Protein AF-A0A151SJA7-F1 (afdb_monomer_lite)

Radius of gyration: 29.75 Å; chains: 1; bounding box: 83×58×65 Å

Organism: Cajanus cajan (NCBI:txid3821)

Structure (mmCIF, N/CA/C/O backbone):
data_AF-A0A151SJA7-F1
#
_entry.id   AF-A0A151SJA7-F1
#
loop_
_atom_site.group_PDB
_atom_site.id
_atom_site.type_symbol
_atom_site.label_atom_id
_atom_site.label_alt_id
_atom_site.label_comp_id
_atom_site.label_asym_id
_atom_site.label_entity_id
_atom_site.label_seq_id
_atom_site.pdbx_PDB_ins_code
_atom_site.Cartn_x
_atom_site.Cartn_y
_atom_site.Cartn_z
_atom_site.occupancy
_atom_site.B_iso_or_equiv
_atom_site.auth_seq_id
_atom_site.auth_comp_id
_atom_site.auth_asym_id
_atom_site.auth_atom_id
_atom_site.pdbx_PDB_model_num
ATOM 1 N N . MET A 1 1 ? -57.767 -8.769 24.225 1.00 35.62 1 MET A N 1
ATOM 2 C CA . MET A 1 1 ? -57.495 -10.209 24.421 1.00 35.62 1 MET A CA 1
ATOM 3 C C . MET A 1 1 ? -56.089 -10.480 23.909 1.00 35.62 1 MET A C 1
ATOM 5 O O . MET A 1 1 ? -55.870 -10.468 22.708 1.00 35.62 1 MET A O 1
ATOM 9 N N . THR A 1 2 ? -55.116 -10.555 24.812 1.00 33.22 2 THR A N 1
ATOM 10 C CA . THR A 1 2 ? -53.691 -10.714 24.498 1.00 33.22 2 THR A CA 1
ATOM 11 C C . THR A 1 2 ? -53.382 -12.192 24.254 1.00 33.22 2 THR A C 1
ATOM 13 O O . THR A 1 2 ? -53.483 -13.012 25.161 1.00 33.22 2 THR A O 1
ATOM 16 N N . GLY A 1 3 ? -53.047 -12.539 23.009 1.00 30.52 3 GLY A N 1
ATOM 17 C CA . GLY A 1 3 ? -52.654 -13.891 22.613 1.00 30.52 3 GLY A CA 1
ATOM 18 C C . GLY A 1 3 ? -51.224 -14.202 23.048 1.00 30.52 3 GLY A C 1
ATOM 19 O O . GLY A 1 3 ? -50.260 -13.760 22.428 1.00 30.52 3 GLY A O 1
ATOM 20 N N . SER A 1 4 ? -51.086 -14.962 24.126 1.00 36.50 4 SER A N 1
ATOM 21 C CA . SER A 1 4 ? -49.830 -15.510 24.629 1.00 36.50 4 SER A CA 1
ATOM 22 C C . SER A 1 4 ? -49.504 -16.835 23.929 1.00 36.50 4 SER A C 1
ATOM 24 O O . SER A 1 4 ? -49.944 -17.893 24.364 1.00 36.50 4 SER A O 1
ATOM 26 N N . ASN A 1 5 ? -48.675 -16.807 22.878 1.00 38.28 5 ASN A N 1
ATOM 27 C CA . ASN A 1 5 ? -48.182 -18.034 22.237 1.00 38.28 5 ASN A CA 1
ATOM 28 C C . ASN A 1 5 ? -46.743 -18.379 22.657 1.00 38.28 5 ASN A C 1
ATOM 30 O O . ASN A 1 5 ? -45.749 -17.912 22.110 1.00 38.28 5 ASN A O 1
ATOM 34 N N . MET A 1 6 ? -46.700 -19.205 23.705 1.00 43.62 6 MET A N 1
ATOM 35 C CA . MET A 1 6 ? -45.803 -20.336 23.967 1.00 43.62 6 MET A CA 1
ATOM 36 C C . MET A 1 6 ? -44.378 -20.301 23.381 1.00 43.62 6 MET A C 1
ATOM 38 O O . MET A 1 6 ? -44.118 -20.716 22.254 1.00 43.62 6 MET A O 1
ATOM 42 N N . ARG A 1 7 ? -43.402 -19.969 24.238 1.00 43.84 7 ARG A N 1
ATOM 43 C CA . ARG A 1 7 ? -41.988 -20.318 24.026 1.00 43.84 7 ARG A CA 1
ATOM 44 C C . ARG A 1 7 ? -41.793 -21.810 24.314 1.00 43.84 7 ARG A C 1
ATOM 46 O O . ARG A 1 7 ? -41.585 -22.205 25.459 1.00 43.84 7 ARG A O 1
ATOM 53 N N . GLY A 1 8 ? -41.870 -22.635 23.272 1.00 39.00 8 GLY A N 1
ATOM 54 C CA . GLY A 1 8 ? -41.568 -24.063 23.341 1.00 39.00 8 GLY A CA 1
ATOM 55 C C . GLY A 1 8 ? -40.113 -24.320 23.745 1.00 39.00 8 GLY A C 1
ATOM 56 O O . GLY A 1 8 ? -39.198 -24.204 22.933 1.00 39.00 8 GLY A O 1
ATOM 57 N N . ARG A 1 9 ? -39.890 -24.696 25.009 1.00 52.00 9 ARG A N 1
ATOM 58 C CA . ARG A 1 9 ? -38.656 -25.349 25.468 1.00 52.00 9 ARG A CA 1
ATOM 59 C C . ARG A 1 9 ? -38.696 -26.817 25.034 1.00 52.00 9 ARG A C 1
ATOM 61 O O . ARG A 1 9 ? -39.131 -27.678 25.788 1.00 52.00 9 ARG A O 1
ATOM 68 N N . GLY A 1 10 ? -38.259 -27.092 23.809 1.00 39.03 10 GLY A N 1
ATOM 69 C CA . GLY A 1 10 ? -38.049 -28.451 23.309 1.00 39.03 10 GLY A CA 1
ATOM 70 C C . GLY A 1 10 ? -36.606 -28.896 23.529 1.00 39.03 10 GLY A C 1
ATOM 71 O O . GLY A 1 10 ? -35.726 -28.553 22.745 1.00 39.03 10 GLY A O 1
ATOM 72 N N . ASN A 1 11 ? -36.359 -29.649 24.599 1.00 51.50 11 ASN A N 1
ATOM 73 C CA . ASN A 1 11 ? -35.154 -30.458 24.747 1.00 51.50 11 ASN A CA 1
ATOM 74 C C . ASN A 1 11 ? -35.400 -31.793 24.031 1.00 51.50 11 ASN A C 1
ATOM 76 O O . ASN A 1 11 ? -35.944 -32.710 24.638 1.00 51.50 11 ASN A O 1
ATOM 80 N N . SER A 1 12 ? -35.019 -31.896 22.756 1.00 47.75 12 SER A N 1
ATOM 81 C CA . SER A 1 12 ? -35.133 -33.146 21.997 1.00 47.75 12 SER A CA 1
ATOM 82 C C . SER A 1 12 ? -33.771 -33.561 21.456 1.00 47.75 12 SER A C 1
ATOM 84 O O . SER A 1 12 ? -33.216 -32.952 20.545 1.00 47.75 12 SER A O 1
ATOM 86 N N . ARG A 1 13 ? -33.233 -34.616 22.069 1.00 52.56 13 ARG A N 1
ATOM 87 C CA . ARG A 1 13 ? -32.182 -35.464 21.507 1.00 52.56 13 ARG A CA 1
ATOM 88 C C . ARG A 1 13 ? -32.775 -36.212 20.305 1.00 52.56 13 ARG A C 1
ATOM 90 O O . ARG A 1 13 ? -33.815 -36.840 20.466 1.00 52.56 13 ARG A O 1
ATOM 97 N N . GLY A 1 14 ? -32.100 -36.192 19.155 1.00 44.66 14 GLY A N 1
ATOM 98 C CA . GLY A 1 14 ? -32.353 -37.128 18.051 1.00 44.66 14 GLY A CA 1
ATOM 99 C C . GLY A 1 14 ? -32.636 -36.477 16.695 1.00 44.66 14 GLY A C 1
ATOM 100 O O . GLY A 1 14 ? -33.571 -35.698 16.557 1.00 44.66 14 GLY A O 1
ATOM 101 N N . GLY A 1 15 ? -31.845 -36.863 15.690 1.00 47.44 15 GLY A N 1
ATOM 102 C CA . GLY A 1 15 ? -32.117 -36.628 14.270 1.00 47.44 15 GLY A CA 1
ATOM 103 C C . GLY A 1 15 ? -31.182 -35.613 13.615 1.00 47.44 15 GLY A C 1
ATOM 104 O O . GLY A 1 15 ? -31.188 -34.436 13.964 1.00 47.44 15 GLY A O 1
ATOM 105 N N . SER A 1 16 ? -30.400 -36.070 12.634 1.00 53.94 16 SER A N 1
ATOM 106 C CA . SER A 1 16 ? -29.551 -35.258 11.753 1.00 53.94 16 SER A CA 1
ATOM 107 C C . SER A 1 16 ? -30.391 -34.328 10.868 1.00 53.94 16 SER A C 1
ATOM 109 O O . SER A 1 16 ? -30.559 -34.561 9.673 1.00 53.94 16 SER A O 1
ATOM 111 N N . VAL A 1 17 ? -30.957 -33.274 11.453 1.00 65.75 17 VAL A N 1
ATOM 112 C CA . VAL A 1 17 ? -31.615 -32.196 10.712 1.00 65.75 17 VAL A CA 1
ATOM 113 C C . VAL A 1 17 ? -30.525 -31.229 10.271 1.00 65.75 17 VAL A C 1
ATOM 115 O O . VAL A 1 17 ? -29.823 -30.662 11.110 1.00 65.75 17 VAL A O 1
ATOM 118 N N . LYS A 1 18 ? -30.362 -31.063 8.951 1.00 70.31 18 LYS A N 1
ATOM 119 C CA . LYS A 1 18 ? -29.458 -30.058 8.374 1.00 70.31 18 LYS A CA 1
ATOM 120 C C . LYS A 1 18 ? -29.705 -28.713 9.073 1.00 70.31 18 LYS A C 1
ATOM 122 O O . LYS A 1 18 ? -30.871 -28.342 9.247 1.00 70.31 18 LYS A O 1
ATOM 127 N N . PRO A 1 19 ? -28.659 -27.994 9.507 1.00 77.12 19 PRO A N 1
ATOM 128 C CA . PRO A 1 19 ? -28.855 -26.731 10.195 1.00 77.12 19 PRO A CA 1
ATOM 129 C C . PRO A 1 19 ? -29.608 -25.774 9.266 1.00 77.12 19 PRO A C 1
ATOM 131 O O . PRO A 1 19 ? -29.228 -25.594 8.114 1.00 77.12 19 PRO A O 1
ATOM 134 N N . LYS A 1 20 ? -30.691 -25.162 9.753 1.00 84.19 20 LYS A N 1
ATOM 135 C CA . LYS A 1 20 ? -31.303 -24.023 9.057 1.00 84.19 20 LYS A CA 1
ATOM 136 C C . LYS A 1 20 ? -30.276 -22.889 8.993 1.00 84.19 20 LYS A C 1
ATOM 138 O O . LYS A 1 20 ? -29.714 -22.538 10.033 1.00 84.19 20 LYS A O 1
ATOM 143 N N . ILE A 1 21 ? -30.011 -22.373 7.796 1.00 90.62 21 ILE A N 1
ATOM 144 C CA . ILE A 1 21 ? -29.035 -21.306 7.540 1.00 90.62 21 ILE A CA 1
ATOM 145 C C . ILE A 1 21 ? -29.795 -20.038 7.164 1.00 90.62 21 ILE A C 1
ATOM 147 O O . ILE A 1 21 ? -30.739 -20.079 6.375 1.00 90.62 21 ILE A O 1
ATOM 151 N N . CYS A 1 22 ? -29.380 -18.912 7.730 1.00 94.06 22 CYS A N 1
ATOM 152 C CA . CYS A 1 22 ? -29.910 -17.602 7.394 1.00 94.06 22 CYS A CA 1
ATOM 153 C C . CYS A 1 22 ? -29.336 -17.115 6.057 1.00 94.06 22 CYS A C 1
ATOM 155 O O . CYS A 1 22 ? -28.120 -17.024 5.919 1.00 94.06 22 CYS A O 1
ATOM 157 N N . THR A 1 23 ? -30.190 -16.744 5.103 1.00 94.19 23 THR A N 1
ATOM 158 C CA . THR A 1 23 ? -29.792 -16.191 3.793 1.00 94.19 23 THR A CA 1
ATOM 159 C C . THR A 1 23 ? -29.224 -14.773 3.872 1.00 94.19 23 THR A C 1
ATOM 161 O O . THR A 1 23 ? -28.501 -14.368 2.972 1.00 94.19 23 THR A O 1
ATOM 164 N N . PHE A 1 24 ? -29.491 -14.036 4.957 1.00 92.50 24 PHE A N 1
ATOM 165 C CA . PHE A 1 24 ? -28.985 -12.674 5.153 1.00 92.50 24 PHE A CA 1
ATOM 166 C C . PHE A 1 24 ? -27.594 -12.627 5.807 1.00 92.50 24 PHE A C 1
ATOM 168 O O . PHE A 1 24 ? -26.708 -11.933 5.322 1.00 92.50 24 PHE A O 1
ATOM 175 N N . CYS A 1 25 ? -27.375 -13.362 6.907 1.00 94.06 25 CYS A N 1
ATOM 176 C CA . CYS A 1 25 ? -26.103 -13.328 7.651 1.00 94.06 25 CYS A CA 1
ATOM 177 C C . CYS A 1 25 ? -25.243 -14.593 7.494 1.00 94.06 25 CYS A C 1
ATOM 179 O O . CYS A 1 25 ? -24.183 -14.689 8.114 1.00 94.06 25 CYS A O 1
ATOM 181 N N . CYS A 1 26 ? -25.714 -15.581 6.725 1.00 90.44 26 CYS A N 1
ATOM 182 C CA . CYS A 1 26 ? -25.039 -16.855 6.454 1.00 90.44 26 CYS A CA 1
ATOM 183 C C . CYS A 1 26 ? -24.682 -17.684 7.704 1.00 90.44 26 CYS A C 1
ATOM 185 O O . CYS A 1 26 ? -23.801 -18.540 7.652 1.00 90.44 26 CYS A O 1
ATOM 187 N N . ARG A 1 27 ? -25.357 -17.461 8.842 1.00 87.38 27 ARG A N 1
ATOM 188 C CA . ARG A 1 27 ? -25.164 -18.240 10.079 1.00 87.38 27 ARG A CA 1
ATOM 189 C C . ARG A 1 27 ? -26.241 -19.305 10.251 1.00 87.38 27 ARG A C 1
ATOM 191 O O . ARG A 1 27 ? -27.386 -19.140 9.834 1.00 87.38 27 ARG A O 1
ATOM 198 N N . GLU A 1 28 ? -25.874 -20.381 10.933 1.00 86.50 28 GLU A N 1
ATOM 199 C CA . GLU A 1 28 ? -26.771 -21.486 11.259 1.00 86.50 28 GLU A CA 1
ATOM 200 C C . GLU A 1 28 ? -27.764 -21.138 12.388 1.00 86.50 28 GLU A C 1
ATOM 202 O O . GLU A 1 28 ? -27.619 -20.152 13.117 1.00 86.50 28 GLU A O 1
ATOM 207 N N . ARG A 1 29 ? -28.759 -22.013 12.582 1.00 85.38 29 ARG A N 1
ATOM 208 C CA . ARG A 1 29 ? -29.750 -22.022 13.679 1.00 85.38 29 ARG A CA 1
ATOM 209 C C . ARG A 1 29 ? -30.842 -20.949 13.614 1.00 85.38 29 ARG A C 1
ATOM 211 O O . ARG A 1 29 ? -31.685 -20.923 14.512 1.00 85.38 29 ARG A O 1
ATOM 218 N N . HIS A 1 30 ? -30.926 -20.160 12.547 1.00 92.31 30 HIS A N 1
ATOM 219 C CA . HIS A 1 30 ? -32.048 -19.250 12.282 1.00 92.31 30 HIS A CA 1
ATOM 220 C C . HIS A 1 30 ? -32.263 -19.044 10.773 1.00 92.31 30 HIS A C 1
ATOM 222 O O . HIS A 1 30 ? -31.434 -19.470 9.975 1.00 92.31 30 HIS A O 1
ATOM 228 N N . THR A 1 31 ? -33.394 -18.451 10.389 1.00 93.81 31 THR A N 1
ATOM 229 C CA . THR A 1 31 ? -33.715 -18.046 9.006 1.00 93.81 31 THR A CA 1
ATOM 230 C C . THR A 1 31 ? -33.679 -16.525 8.891 1.00 93.81 31 THR A C 1
ATOM 232 O O . THR A 1 31 ? -33.597 -15.830 9.904 1.00 93.81 31 THR A O 1
ATOM 235 N N . GLU A 1 32 ? -33.759 -16.000 7.671 1.00 92.19 32 GLU A N 1
ATOM 236 C CA . GLU A 1 32 ? -33.769 -14.557 7.416 1.00 92.19 32 GLU A CA 1
ATOM 237 C C . GLU A 1 32 ? -34.852 -13.806 8.203 1.00 92.19 32 GLU A C 1
ATOM 239 O O . GLU A 1 32 ? -34.530 -12.801 8.830 1.00 92.19 32 GLU A O 1
ATOM 244 N N . ASP A 1 33 ? -36.067 -14.357 8.295 1.00 89.25 33 ASP A N 1
ATOM 245 C CA . ASP A 1 33 ? -37.193 -13.773 9.051 1.00 89.25 33 ASP A CA 1
ATOM 246 C C . ASP A 1 33 ? -36.929 -13.622 10.558 1.00 89.25 33 ASP A C 1
ATOM 248 O O . ASP A 1 33 ? -37.647 -12.924 11.268 1.00 89.25 33 ASP A O 1
ATOM 252 N N . THR A 1 34 ? -35.919 -14.321 11.081 1.00 88.88 34 THR A N 1
ATOM 253 C CA . THR A 1 34 ? -35.557 -14.324 12.509 1.00 88.88 34 THR A CA 1
ATOM 254 C C . THR A 1 34 ? -34.136 -13.815 12.742 1.00 88.88 34 THR A C 1
ATOM 256 O O . THR A 1 34 ? -33.555 -14.028 13.808 1.00 88.88 34 THR A O 1
ATOM 259 N N . CYS A 1 35 ? -33.545 -13.151 11.745 1.00 92.25 35 CYS A N 1
ATOM 260 C CA . CYS A 1 35 ? -32.184 -12.647 11.825 1.00 92.25 35 CYS A CA 1
ATOM 261 C C . CYS A 1 35 ? -32.116 -11.320 12.586 1.00 92.25 35 CYS A C 1
ATOM 263 O O . CYS A 1 35 ? -32.541 -10.288 12.077 1.00 92.25 35 CYS A O 1
ATOM 265 N N . TYR A 1 36 ? -31.494 -11.316 13.767 1.00 92.62 36 TYR A N 1
ATOM 266 C CA . TYR A 1 36 ? -31.270 -10.082 14.535 1.00 92.62 36 TYR A CA 1
ATOM 267 C C . TYR A 1 36 ? -30.372 -9.063 13.819 1.00 92.62 36 TYR A C 1
ATOM 269 O O . TYR A 1 36 ? -30.493 -7.872 14.058 1.00 92.62 36 TYR A O 1
ATOM 277 N N . PHE A 1 37 ? -29.512 -9.504 12.891 1.00 89.88 37 PHE A N 1
ATOM 278 C CA . PHE A 1 37 ? -28.752 -8.581 12.038 1.00 89.88 37 PHE A CA 1
ATOM 279 C C . PHE A 1 37 ? -29.635 -7.857 11.007 1.00 89.88 37 PHE A C 1
ATOM 281 O O . PHE A 1 37 ? -29.213 -6.833 10.485 1.00 89.88 37 PHE A O 1
ATOM 288 N N . LYS A 1 38 ? -30.827 -8.393 10.699 1.00 92.50 38 LYS A N 1
ATOM 289 C CA . LYS A 1 38 ? -31.807 -7.810 9.767 1.00 92.50 38 LYS A CA 1
ATOM 290 C C . LYS A 1 38 ? -32.935 -7.058 10.489 1.00 92.50 38 LYS A C 1
ATOM 292 O O . LYS A 1 38 ? -33.445 -6.084 9.952 1.00 92.50 38 LYS A O 1
ATOM 297 N N . HIS A 1 39 ? -33.342 -7.532 11.667 1.00 89.19 39 HIS A N 1
ATOM 298 C CA . HIS A 1 39 ? -34.536 -7.082 12.401 1.00 89.19 39 HIS A CA 1
ATOM 299 C C . HIS A 1 39 ? -34.231 -6.387 13.739 1.00 89.19 39 HIS A C 1
ATOM 301 O O . HIS A 1 39 ? -35.127 -6.251 14.568 1.00 89.19 39 HIS A O 1
ATOM 307 N N . ASP A 1 40 ? -32.978 -5.980 13.938 1.00 84.31 40 ASP A N 1
ATOM 308 C CA . ASP A 1 40 ? -32.420 -5.423 15.170 1.00 84.31 40 ASP A CA 1
ATOM 309 C C . ASP A 1 40 ? -32.342 -6.400 16.354 1.00 84.31 40 ASP A C 1
ATOM 311 O O . ASP A 1 40 ? -33.035 -7.419 16.458 1.00 84.31 40 ASP A O 1
ATOM 315 N N . PHE A 1 41 ? -31.418 -6.098 17.265 1.00 87.19 41 PHE A N 1
ATOM 316 C CA . PHE A 1 41 ? -31.230 -6.861 18.491 1.00 87.19 41 PHE A CA 1
ATOM 317 C C . PHE A 1 41 ? -32.231 -6.388 19.555 1.00 87.19 41 PHE A C 1
ATOM 319 O O . PHE A 1 41 ? -32.466 -5.185 19.677 1.00 87.19 41 PHE A O 1
ATOM 326 N N . PRO A 1 42 ? -32.824 -7.297 20.354 1.00 83.56 42 PRO A N 1
ATOM 327 C CA . PRO A 1 42 ? -33.687 -6.881 21.453 1.00 83.56 42 PRO A CA 1
ATOM 328 C C . PRO A 1 42 ? -32.913 -5.996 22.452 1.00 83.56 42 PRO A C 1
ATOM 330 O O . PRO A 1 42 ? -31.702 -6.171 22.588 1.00 83.56 42 PRO A O 1
ATOM 333 N N . PRO A 1 43 ? -33.590 -5.097 23.193 1.00 75.75 43 PRO A N 1
ATOM 334 C CA . PRO A 1 43 ? -32.935 -4.127 24.082 1.00 75.75 43 PRO A CA 1
ATOM 335 C C . PRO A 1 43 ? -31.964 -4.746 25.102 1.00 75.75 43 PRO A C 1
ATOM 337 O O . PRO A 1 43 ? -30.946 -4.146 25.426 1.00 75.75 43 PRO A O 1
ATOM 340 N N . ASP A 1 44 ? -32.236 -5.977 25.548 1.00 76.81 44 ASP A N 1
ATOM 341 C CA . ASP A 1 44 ? -31.418 -6.713 26.523 1.00 76.81 44 ASP A CA 1
ATOM 342 C C . ASP A 1 44 ? -30.413 -7.687 25.874 1.00 76.81 44 ASP A C 1
ATOM 344 O O . ASP A 1 44 ? -29.970 -8.661 26.497 1.00 76.81 44 ASP A O 1
ATOM 348 N N . PHE A 1 45 ? -30.078 -7.502 24.593 1.00 80.38 45 PHE A N 1
ATOM 349 C CA . PHE A 1 45 ? -29.176 -8.411 23.893 1.00 80.38 45 PHE A CA 1
ATOM 350 C C . PHE A 1 45 ? -27.716 -8.192 24.304 1.00 80.38 45 PHE A C 1
ATOM 352 O O . PHE A 1 45 ? -26.997 -7.349 23.773 1.00 80.38 45 PHE A O 1
ATOM 359 N N . VAL A 1 46 ? -27.252 -9.015 25.239 1.00 75.31 46 VAL A N 1
ATOM 360 C CA . VAL A 1 46 ? -25.841 -9.099 25.632 1.00 75.31 46 VAL A CA 1
ATOM 361 C C . VAL A 1 46 ? -25.074 -10.035 24.698 1.00 75.31 46 VAL A C 1
ATOM 363 O O . VAL A 1 46 ? -25.297 -11.249 24.682 1.00 75.31 46 VAL A O 1
ATOM 366 N N . PHE A 1 47 ? -24.118 -9.481 23.949 1.00 69.25 47 PHE A N 1
ATOM 367 C CA . PHE A 1 47 ? -23.113 -10.270 23.241 1.00 69.25 47 PHE A CA 1
ATOM 368 C C . PHE A 1 47 ? -22.103 -10.838 24.248 1.00 69.25 47 PHE A C 1
ATOM 370 O O . PHE A 1 47 ? -21.505 -10.099 25.020 1.00 69.25 47 PHE A O 1
ATOM 377 N N . ASN A 1 48 ? -21.887 -12.155 24.190 1.00 52.69 48 ASN A N 1
ATOM 378 C CA . ASN A 1 48 ? -20.875 -12.915 24.936 1.00 52.69 48 ASN A CA 1
ATOM 379 C C . ASN A 1 48 ? -21.140 -13.103 26.439 1.00 52.69 48 ASN A C 1
ATOM 381 O O . ASN A 1 48 ? -20.657 -12.365 27.291 1.00 52.69 48 ASN A O 1
ATOM 385 N N . LYS A 1 49 ? -21.786 -14.223 26.783 1.00 52.50 49 LYS A N 1
ATOM 386 C CA . LYS A 1 49 ? -21.551 -14.880 28.074 1.00 52.50 49 LYS A CA 1
ATOM 387 C C . LYS A 1 49 ? -20.505 -15.979 27.851 1.00 52.50 49 LYS A C 1
ATOM 389 O O . LYS A 1 49 ? -20.822 -16.932 27.133 1.00 52.50 49 LYS A O 1
ATOM 394 N N . PRO A 1 50 ? -19.292 -15.910 28.430 1.00 42.09 50 PRO A N 1
ATOM 395 C CA . PRO A 1 50 ? -18.473 -17.108 28.541 1.00 42.09 50 PRO A CA 1
ATOM 396 C C . PRO A 1 50 ? -19.273 -18.130 29.359 1.00 42.09 50 PRO A C 1
ATOM 398 O O . PRO A 1 50 ? -19.815 -17.810 30.421 1.00 42.09 50 PRO A O 1
ATOM 401 N N . ARG A 1 51 ? -19.424 -19.353 28.838 1.00 45.66 51 ARG A N 1
ATOM 402 C CA . ARG A 1 51 ? -20.027 -20.459 29.591 1.00 45.66 51 ARG A CA 1
ATOM 403 C C . ARG A 1 51 ? -19.081 -20.815 30.732 1.00 45.66 51 ARG A C 1
ATOM 405 O O . ARG A 1 51 ? -18.187 -21.628 30.540 1.00 45.66 51 ARG A O 1
ATOM 412 N N . ASN A 1 52 ? -19.278 -20.204 31.895 1.00 42.16 52 ASN A N 1
ATOM 413 C CA . ASN A 1 52 ? -18.606 -20.623 33.113 1.00 42.16 52 ASN A CA 1
ATOM 414 C C . ASN A 1 52 ? -19.555 -21.504 33.927 1.00 42.16 52 ASN A C 1
ATOM 416 O O . ASN A 1 52 ? -20.687 -21.118 34.231 1.00 42.16 52 ASN A O 1
ATOM 420 N N . VAL A 1 53 ? -19.107 -22.727 34.188 1.00 43.81 53 VAL A N 1
ATOM 421 C CA . VAL A 1 53 ? -19.813 -23.719 34.993 1.00 43.81 53 VAL A CA 1
ATOM 422 C C . VAL A 1 53 ? -19.463 -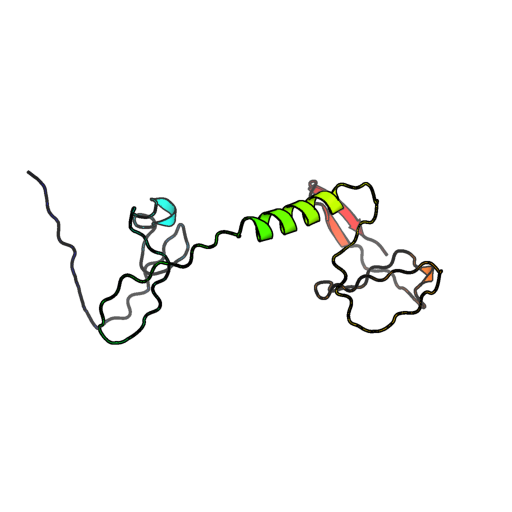23.462 36.461 1.00 43.81 53 VAL A C 1
ATOM 424 O O . VAL A 1 53 ? -18.294 -23.417 36.816 1.00 43.81 53 VAL A O 1
ATOM 427 N N . ASN A 1 54 ? -20.515 -23.372 37.275 1.00 42.62 54 ASN A N 1
ATOM 428 C CA . ASN A 1 54 ? -20.587 -23.467 38.736 1.00 42.62 54 ASN A CA 1
ATOM 429 C C . ASN A 1 54 ? -20.311 -22.252 39.653 1.00 42.62 54 ASN A C 1
ATOM 431 O O . ASN A 1 54 ? -19.206 -21.750 39.786 1.00 42.62 54 ASN A O 1
ATOM 435 N N . ALA A 1 55 ? -21.371 -22.013 40.441 1.00 41.19 55 ALA A N 1
ATOM 436 C CA . ALA A 1 55 ? -21.438 -21.682 41.869 1.00 41.19 55 ALA A CA 1
ATOM 437 C C . ALA A 1 55 ? -21.524 -20.207 42.316 1.00 41.19 55 ALA A C 1
ATOM 439 O O . ALA A 1 55 ? -20.814 -19.320 41.866 1.00 41.19 55 ALA A O 1
ATOM 440 N N . LYS A 1 56 ? -22.488 -20.008 43.230 1.00 44.12 56 LYS A N 1
ATOM 441 C CA . LYS A 1 56 ? -22.942 -18.784 43.910 1.00 44.12 56 LYS A CA 1
ATOM 442 C C . LYS A 1 56 ? -21.804 -17.970 44.543 1.00 44.12 56 LYS A C 1
ATOM 444 O O . LYS A 1 56 ? -20.916 -18.581 45.119 1.00 44.12 56 LYS A O 1
ATOM 449 N N . VAL A 1 57 ? -21.967 -16.639 44.595 1.00 35.09 57 VAL A N 1
ATOM 450 C CA . VAL A 1 57 ? -21.846 -15.764 45.792 1.00 35.09 57 VAL A CA 1
ATOM 451 C C . VAL A 1 57 ? -22.266 -14.326 45.414 1.00 35.09 57 VAL A C 1
ATOM 453 O O . VAL A 1 57 ? -21.966 -13.848 44.324 1.00 35.09 57 VAL A O 1
ATOM 456 N N . ASN A 1 58 ? -23.015 -13.668 46.306 1.00 49.88 58 ASN A N 1
ATOM 457 C CA . ASN A 1 58 ? -23.448 -12.268 46.221 1.00 49.88 58 ASN A CA 1
ATOM 458 C C . ASN A 1 58 ? -22.258 -11.292 46.299 1.00 49.88 58 ASN A C 1
ATOM 460 O O . ASN A 1 58 ? -21.490 -11.379 47.252 1.00 49.88 58 ASN A O 1
ATOM 464 N N . ASN A 1 59 ? -22.176 -10.326 45.373 1.00 43.62 59 ASN A N 1
ATOM 465 C CA . ASN A 1 59 ? -21.793 -8.924 45.630 1.00 43.62 59 ASN A CA 1
ATOM 466 C C . ASN A 1 59 ? -21.938 -8.071 44.347 1.00 43.62 59 ASN A C 1
ATOM 468 O O . ASN A 1 59 ? -21.689 -8.588 43.258 1.00 43.62 59 ASN A O 1
ATOM 472 N N . PRO A 1 60 ? -22.318 -6.778 44.434 1.00 47.50 60 PRO A N 1
ATOM 473 C CA . PRO A 1 60 ? -22.348 -5.884 43.283 1.00 47.50 60 PRO A CA 1
ATOM 474 C C . PRO A 1 60 ? -20.930 -5.370 43.008 1.00 47.50 60 PRO A C 1
ATOM 476 O O . PRO A 1 60 ? -20.509 -4.337 43.525 1.00 47.50 60 PRO A O 1
ATOM 479 N N . THR A 1 61 ? -20.160 -6.109 42.215 1.00 44.84 61 THR A N 1
ATOM 480 C CA . THR A 1 61 ? -18.861 -5.639 41.727 1.00 44.84 61 THR A CA 1
ATOM 481 C C . THR A 1 61 ? -19.096 -4.625 40.609 1.00 44.84 61 THR A C 1
ATOM 483 O O . THR A 1 61 ? -19.612 -4.971 39.546 1.00 44.84 61 THR A O 1
ATOM 486 N N . GLN A 1 62 ? -18.748 -3.363 40.871 1.00 55.88 62 GLN A N 1
ATOM 487 C CA . GLN A 1 62 ? -18.683 -2.293 39.876 1.00 55.88 62 GLN A CA 1
ATOM 488 C C . GLN A 1 62 ? -17.883 -2.778 38.660 1.00 55.88 62 GLN A C 1
ATOM 490 O O . GLN A 1 62 ? -16.758 -3.260 38.801 1.00 55.88 62 GLN A O 1
ATOM 495 N N . ALA A 1 63 ? -18.476 -2.681 37.470 1.00 53.69 63 ALA A N 1
ATOM 496 C CA . ALA A 1 63 ? -17.758 -2.919 36.227 1.00 53.69 63 ALA A CA 1
ATOM 497 C C . ALA A 1 63 ? -16.592 -1.916 36.118 1.00 53.69 63 ALA A C 1
ATOM 499 O O . ALA A 1 63 ? -16.767 -0.757 36.504 1.00 53.69 63 ALA A O 1
ATOM 500 N N . PRO A 1 64 ? -15.415 -2.314 35.604 1.00 53.88 64 PRO A N 1
ATOM 501 C CA . PRO A 1 64 ? -14.336 -1.368 35.376 1.00 53.88 64 PRO A CA 1
ATOM 502 C C . PRO A 1 64 ? -14.795 -0.341 34.334 1.00 53.88 64 PRO A C 1
ATOM 504 O O . PRO A 1 64 ? -15.068 -0.678 33.183 1.00 53.88 64 PRO A O 1
ATOM 507 N N . SER A 1 65 ? -14.912 0.917 34.756 1.00 63.47 65 SER A N 1
ATOM 508 C CA . SER A 1 65 ? -15.081 2.048 33.850 1.00 63.47 65 SER A CA 1
ATOM 509 C C . SER A 1 65 ? -13.798 2.201 33.040 1.00 63.47 65 SER A C 1
ATOM 511 O O . SER A 1 65 ? -12.745 2.505 33.599 1.00 63.47 65 SER A O 1
ATOM 513 N N . TYR A 1 66 ? -13.869 1.996 31.725 1.00 66.56 66 TYR A N 1
ATOM 514 C CA . TYR A 1 66 ? -12.783 2.336 30.803 1.00 66.56 66 TYR A CA 1
ATOM 515 C C . TYR A 1 66 ? -12.803 3.844 30.534 1.00 66.56 66 TYR A C 1
ATOM 517 O O . TYR A 1 66 ? -13.113 4.301 29.438 1.00 66.56 66 TYR A O 1
ATOM 525 N N . SER A 1 67 ? -12.531 4.626 31.571 1.00 78.12 67 SER A N 1
ATOM 526 C CA . SER A 1 67 ? -12.397 6.077 31.494 1.00 78.12 67 SER A CA 1
ATOM 527 C C . SER A 1 67 ? -10.985 6.447 31.914 1.00 78.12 67 SER A C 1
ATOM 529 O O . SER A 1 67 ? -10.542 6.052 32.992 1.00 78.12 67 SER A O 1
ATOM 531 N N . PHE A 1 68 ? -10.286 7.197 31.069 1.00 84.06 68 PHE A N 1
ATOM 532 C CA . PHE A 1 68 ? -8.975 7.734 31.414 1.00 84.06 68 PHE A CA 1
ATOM 533 C C . PHE A 1 68 ? -9.083 8.683 32.613 1.00 84.06 68 PHE A C 1
ATOM 535 O O . PHE A 1 68 ? -10.061 9.428 32.727 1.00 84.06 68 PHE A O 1
ATOM 542 N N . SER A 1 69 ? -8.078 8.673 33.495 1.00 87.81 69 SER A N 1
ATOM 543 C CA . SER A 1 69 ? -7.975 9.708 34.527 1.00 87.81 69 SER A CA 1
ATOM 544 C C . SER A 1 69 ? -7.753 11.081 33.876 1.00 87.81 69 SER A C 1
ATOM 546 O O . SER A 1 69 ? -7.260 11.156 32.743 1.00 87.81 69 SER A O 1
ATOM 548 N N . PRO A 1 70 ? -8.067 12.186 34.573 1.00 86.06 70 PRO A N 1
ATOM 549 C CA . PRO A 1 70 ? -7.750 13.525 34.086 1.00 86.06 70 PRO A CA 1
ATOM 550 C C . PRO A 1 70 ? -6.268 13.686 33.707 1.00 86.06 70 PRO A C 1
ATOM 552 O O . PRO A 1 70 ? -5.963 14.316 32.693 1.00 86.06 70 PRO A O 1
ATOM 555 N N . GLU A 1 71 ? -5.342 13.059 34.447 1.00 85.19 71 GLU A N 1
ATOM 556 C CA . GLU A 1 71 ? -3.916 13.078 34.095 1.00 85.19 71 GLU A CA 1
ATOM 557 C C . GLU A 1 71 ? -3.613 12.292 32.814 1.00 85.19 71 GLU A C 1
ATOM 559 O O . GLU A 1 71 ? -2.845 12.759 31.972 1.00 85.19 71 GLU A O 1
ATOM 564 N N . GLN A 1 72 ? -4.224 11.119 32.629 1.00 87.81 72 GLN A N 1
ATOM 565 C CA . GLN A 1 72 ? -4.047 10.320 31.411 1.00 87.81 72 GLN A CA 1
ATOM 566 C C . GLN A 1 72 ? -4.584 11.056 30.178 1.00 87.81 72 GLN A C 1
ATOM 568 O O . GLN A 1 72 ? -3.951 11.056 29.122 1.00 87.81 72 GLN A O 1
ATOM 573 N N . TYR A 1 73 ? -5.714 11.751 30.320 1.00 90.81 73 TYR A N 1
ATOM 574 C CA . TYR A 1 73 ? -6.259 12.593 29.260 1.00 90.81 73 TYR A CA 1
ATOM 575 C C . TYR A 1 73 ? -5.321 13.760 28.914 1.00 90.81 73 TYR A C 1
ATOM 577 O O . TYR A 1 73 ? -5.093 14.046 27.735 1.00 90.81 73 TYR A O 1
ATOM 585 N N . ALA A 1 74 ? -4.711 14.396 29.920 1.00 87.56 74 ALA A N 1
ATOM 586 C CA . ALA A 1 74 ? -3.714 15.443 29.707 1.00 87.56 74 ALA A CA 1
ATOM 587 C C . ALA A 1 74 ? -2.473 14.914 28.963 1.00 87.56 74 ALA A C 1
ATOM 589 O O . ALA A 1 74 ? -1.983 15.573 28.043 1.00 87.56 74 ALA A O 1
ATOM 590 N N . GLN A 1 75 ? -2.005 13.705 29.296 1.00 88.31 75 GLN A N 1
ATOM 591 C CA . GLN A 1 75 ? -0.888 13.055 28.601 1.00 88.31 75 GLN A CA 1
ATOM 592 C C . GLN A 1 75 ? -1.206 12.769 27.128 1.00 88.31 75 GLN A C 1
ATOM 594 O O . GLN A 1 75 ? -0.390 13.084 26.260 1.00 88.31 75 GLN A O 1
ATOM 599 N N . ILE A 1 76 ? -2.393 12.232 26.828 1.00 88.56 76 ILE A N 1
ATOM 600 C CA . ILE A 1 76 ? -2.838 11.977 25.446 1.00 88.56 76 ILE A CA 1
ATOM 601 C C . ILE A 1 76 ? -2.956 13.293 24.667 1.00 88.56 76 ILE A C 1
ATOM 603 O O . ILE A 1 76 ? -2.466 13.394 23.543 1.00 88.56 76 ILE A O 1
ATOM 607 N N . THR A 1 77 ? -3.538 14.326 25.280 1.00 85.50 77 THR A N 1
ATOM 608 C CA . THR A 1 77 ? -3.691 15.651 24.657 1.00 85.50 77 THR A CA 1
ATOM 609 C C . THR A 1 77 ? -2.331 16.279 24.334 1.00 85.50 77 THR A C 1
ATOM 611 O O . THR A 1 77 ? -2.135 16.825 23.249 1.00 85.50 77 THR A O 1
ATOM 614 N N . ALA A 1 78 ? -1.350 16.151 25.233 1.00 85.19 78 ALA A N 1
ATOM 615 C CA . ALA A 1 78 ? 0.014 16.617 24.995 1.00 85.19 78 ALA A CA 1
ATOM 616 C C . ALA A 1 78 ? 0.705 15.870 23.838 1.00 85.19 78 ALA A C 1
ATOM 618 O O . ALA A 1 78 ? 1.470 16.475 23.088 1.00 85.19 78 ALA A O 1
ATOM 619 N N . LEU A 1 79 ? 0.429 14.573 23.674 1.00 87.12 79 LEU A N 1
ATOM 620 C CA . LEU A 1 79 ? 0.934 13.750 22.571 1.00 87.12 79 LEU A CA 1
ATOM 621 C C . LEU A 1 79 ? 0.327 14.168 21.225 1.00 87.12 79 LEU A C 1
ATOM 623 O O . LEU A 1 79 ? 1.063 14.358 20.261 1.00 87.12 79 LEU A O 1
ATOM 627 N N . LEU A 1 80 ? -0.989 14.388 21.179 1.00 86.56 80 LEU A N 1
ATOM 628 C CA . LEU A 1 80 ? -1.694 14.849 19.977 1.00 86.56 80 LEU A CA 1
ATOM 629 C C . LEU A 1 80 ? -1.215 16.235 19.524 1.00 86.56 80 LEU A C 1
ATOM 631 O O . LEU A 1 80 ? -0.985 16.453 18.338 1.00 86.56 80 LEU A O 1
ATOM 635 N N . ASN A 1 81 ? -0.980 17.157 20.461 1.00 78.19 81 ASN A N 1
ATOM 636 C CA . ASN A 1 81 ? -0.486 18.497 20.135 1.00 78.19 81 ASN A CA 1
ATOM 637 C C . ASN A 1 81 ? 0.935 18.491 19.546 1.00 78.19 81 ASN A C 1
ATOM 639 O O . ASN A 1 81 ? 1.244 19.336 18.709 1.00 78.19 81 ASN A O 1
ATOM 643 N N . LYS A 1 82 ? 1.786 17.528 19.929 1.00 72.44 82 LYS A N 1
ATOM 644 C CA . LYS A 1 82 ? 3.127 17.354 19.341 1.00 72.44 82 LYS A CA 1
ATOM 645 C C . LYS A 1 82 ? 3.093 16.885 17.884 1.00 72.44 82 LYS A C 1
ATOM 647 O O . LYS A 1 82 ? 4.050 17.127 17.161 1.00 72.44 82 LYS A O 1
ATOM 652 N N . LEU A 1 83 ? 2.013 16.241 17.441 1.00 65.44 83 LEU A N 1
ATOM 653 C CA . LEU A 1 83 ? 1.848 15.836 16.039 1.00 65.44 83 LEU A CA 1
ATOM 654 C C . LEU A 1 83 ? 1.421 17.007 15.138 1.00 65.44 83 LEU A C 1
ATOM 656 O O . LEU A 1 83 ? 1.650 16.960 13.936 1.00 65.44 83 LEU A O 1
ATOM 660 N N . ASN A 1 84 ? 0.848 18.071 15.713 1.00 61.59 84 ASN A N 1
ATOM 661 C CA . ASN A 1 84 ? 0.418 19.270 14.984 1.00 61.59 84 ASN A CA 1
ATOM 662 C C . ASN A 1 84 ? 1.520 20.333 14.832 1.00 61.59 84 ASN A C 1
ATOM 664 O O . ASN A 1 84 ? 1.306 21.349 14.171 1.00 61.59 84 ASN A O 1
ATOM 668 N N . THR A 1 85 ? 2.698 20.143 15.435 1.00 56.91 85 THR A N 1
ATOM 669 C CA . THR A 1 85 ? 3.848 21.008 15.157 1.00 56.91 85 THR A CA 1
ATOM 670 C C . THR A 1 85 ? 4.509 20.543 13.869 1.00 56.91 85 THR A C 1
ATOM 672 O O . THR A 1 85 ? 5.024 19.432 13.828 1.00 56.91 85 THR A O 1
ATOM 675 N N . ASN A 1 86 ? 4.471 21.400 12.845 1.00 56.12 86 ASN A N 1
ATOM 676 C CA . ASN A 1 86 ? 5.025 21.225 11.499 1.00 56.12 86 ASN A CA 1
ATOM 677 C C . ASN A 1 86 ? 6.460 20.666 11.478 1.00 56.12 86 ASN A C 1
ATOM 679 O O . ASN A 1 86 ? 7.429 21.397 11.275 1.00 56.12 86 ASN A O 1
ATOM 683 N N . GLN A 1 87 ? 6.603 19.358 11.630 1.00 53.50 87 GLN A N 1
ATOM 684 C CA . GLN A 1 87 ? 7.701 18.624 11.039 1.00 53.50 87 GLN A CA 1
ATOM 685 C C . GLN A 1 87 ? 7.096 17.714 9.987 1.00 53.50 87 GLN A C 1
ATOM 687 O O . GLN A 1 87 ? 6.412 16.743 10.303 1.00 53.50 87 GLN A O 1
ATOM 692 N N . GLU A 1 88 ? 7.358 18.051 8.728 1.00 52.16 88 GLU A N 1
ATOM 693 C CA . GLU A 1 88 ? 7.179 17.159 7.590 1.00 52.16 88 GLU A CA 1
ATOM 694 C C . GLU A 1 88 ? 8.152 15.983 7.703 1.00 52.16 88 GLU A C 1
ATOM 696 O O . GLU A 1 88 ? 9.154 15.881 7.005 1.00 52.16 88 GLU A O 1
ATOM 701 N N . HIS A 1 89 ? 7.882 15.091 8.643 1.00 50.00 89 HIS A N 1
ATOM 702 C CA . HIS A 1 89 ? 8.445 13.762 8.646 1.00 50.00 89 HIS A CA 1
ATOM 703 C C . HIS A 1 89 ? 7.259 12.817 8.618 1.00 50.00 89 HIS A C 1
ATOM 705 O O . HIS A 1 89 ? 6.578 12.617 9.624 1.00 50.00 89 HIS A O 1
ATOM 711 N N . HIS A 1 90 ? 7.007 12.234 7.447 1.00 47.12 90 HIS A N 1
ATOM 712 C CA . HIS A 1 90 ? 6.206 11.025 7.324 1.00 47.12 90 HIS A CA 1
ATOM 713 C C . HIS A 1 90 ? 6.922 9.916 8.105 1.00 47.12 90 HIS A C 1
ATOM 715 O O . HIS A 1 90 ? 7.672 9.118 7.549 1.00 47.12 90 HIS A O 1
ATOM 721 N N . SER A 1 91 ? 6.768 9.912 9.426 1.00 53.12 91 SER A N 1
ATOM 722 C CA . SER A 1 91 ? 7.317 8.865 10.268 1.00 53.12 91 SER A CA 1
ATOM 723 C C . SER A 1 91 ? 6.332 7.709 10.211 1.00 53.12 91 SER A C 1
ATOM 725 O O . SER A 1 91 ? 5.315 7.698 10.903 1.00 53.12 91 SER A O 1
ATOM 727 N N . ALA A 1 92 ? 6.598 6.751 9.322 1.00 52.97 92 ALA A N 1
ATOM 728 C CA . ALA A 1 92 ? 6.048 5.414 9.490 1.00 52.97 92 ALA A CA 1
ATOM 729 C C . ALA A 1 92 ? 6.433 4.937 10.898 1.00 52.97 92 ALA A C 1
ATOM 731 O O . ALA A 1 92 ? 7.543 5.220 11.346 1.00 52.97 92 ALA A O 1
ATOM 732 N N . ASN A 1 93 ? 5.533 4.243 11.600 1.00 48.81 93 ASN A N 1
ATOM 733 C CA . ASN A 1 93 ? 5.821 3.669 12.915 1.00 48.81 93 ASN A CA 1
ATOM 734 C C . ASN A 1 93 ? 7.003 2.691 12.798 1.00 48.81 93 ASN A C 1
ATOM 736 O O . ASN A 1 93 ? 6.819 1.501 12.560 1.00 48.81 93 ASN A O 1
ATOM 740 N N . GLN A 1 94 ? 8.226 3.198 12.931 1.00 50.25 94 GLN A N 1
ATOM 741 C CA . GLN A 1 94 ? 9.424 2.389 12.999 1.00 50.25 94 GLN A CA 1
ATOM 742 C C . GLN A 1 94 ? 9.479 1.811 14.401 1.00 50.25 94 GLN A C 1
ATOM 744 O O . GLN A 1 94 ? 9.732 2.518 15.379 1.00 50.25 94 GLN A O 1
ATOM 749 N N . ILE A 1 95 ? 9.244 0.507 14.489 1.00 45.41 95 ILE A N 1
ATOM 750 C CA . ILE A 1 95 ? 9.658 -0.272 15.644 1.00 45.41 95 ILE A CA 1
ATOM 751 C C . ILE A 1 95 ? 11.183 -0.165 15.656 1.00 45.41 95 ILE A C 1
ATOM 753 O O . ILE A 1 95 ? 11.861 -0.827 14.873 1.00 45.41 95 ILE A O 1
ATOM 757 N N . HIS A 1 96 ? 11.719 0.725 16.493 1.00 43.97 96 HIS A N 1
ATOM 758 C CA . HIS A 1 96 ? 13.127 0.706 16.861 1.00 43.97 96 HIS A CA 1
ATOM 759 C C . HIS A 1 96 ? 13.374 -0.625 17.577 1.00 43.97 96 HIS A C 1
ATOM 761 O O . HIS A 1 96 ? 13.258 -0.728 18.795 1.00 43.97 96 HIS A O 1
ATOM 767 N N . GLY A 1 97 ? 13.670 -1.666 16.799 1.00 41.19 97 GLY A N 1
ATOM 768 C CA . GLY A 1 97 ? 14.465 -2.773 17.290 1.00 41.19 97 GLY A CA 1
ATOM 769 C C . GLY A 1 97 ? 15.786 -2.165 17.725 1.00 41.19 97 GLY A C 1
ATOM 770 O O . GLY A 1 97 ? 16.443 -1.479 16.944 1.00 41.19 97 GLY A O 1
ATOM 771 N N . GLU A 1 98 ? 16.114 -2.324 18.997 1.00 43.91 98 GLU A N 1
ATOM 772 C CA . GLU A 1 98 ? 17.350 -1.853 19.596 1.00 43.91 98 GLU A CA 1
ATOM 773 C C . GLU A 1 98 ? 18.527 -2.574 18.925 1.00 43.91 98 GLU A C 1
ATOM 775 O O . GLU A 1 98 ? 19.005 -3.621 19.341 1.00 43.91 98 GLU A O 1
ATOM 780 N N . THR A 1 99 ? 18.956 -2.057 17.787 1.00 44.06 99 THR A N 1
ATOM 781 C CA . THR A 1 99 ? 20.232 -2.382 17.172 1.00 44.06 99 THR A CA 1
ATOM 782 C C . THR A 1 99 ? 20.737 -1.065 16.645 1.00 44.06 99 THR A C 1
ATOM 784 O O . THR A 1 99 ? 20.143 -0.468 15.752 1.00 44.06 99 THR A O 1
ATOM 787 N N . GLN A 1 100 ? 21.779 -0.556 17.296 1.00 51.41 100 GLN A N 1
ATOM 788 C CA . GLN A 1 100 ? 22.397 0.713 16.957 1.00 51.41 100 GLN A CA 1
ATOM 789 C C . GLN A 1 100 ? 22.761 0.737 15.473 1.00 51.41 100 GLN A C 1
ATOM 791 O O . GLN A 1 100 ? 23.760 0.157 15.053 1.00 51.41 100 GLN A O 1
ATOM 796 N N . MET A 1 101 ? 21.934 1.395 14.669 1.00 44.88 101 MET A N 1
ATOM 797 C CA . MET A 1 101 ? 22.233 1.637 13.271 1.00 44.88 101 MET A CA 1
ATOM 798 C C . MET A 1 101 ? 23.009 2.942 13.195 1.00 44.88 101 MET A C 1
ATOM 800 O O . MET A 1 101 ? 22.538 4.001 13.614 1.00 44.88 101 MET A O 1
ATOM 804 N N . HIS A 1 102 ? 24.247 2.811 12.722 1.00 45.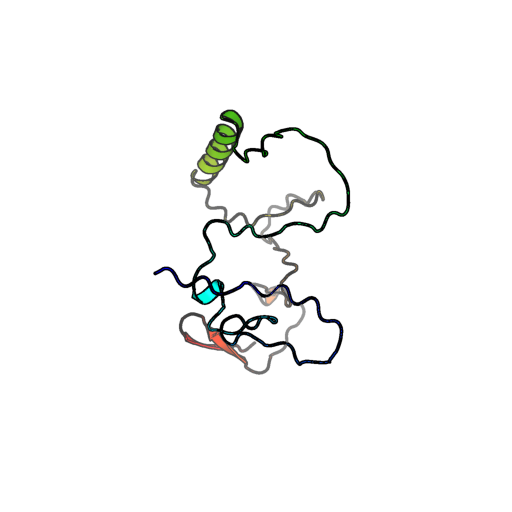78 102 HIS A N 1
ATOM 805 C CA . HIS A 1 102 ? 25.155 3.891 12.379 1.00 45.78 102 HIS A CA 1
ATOM 806 C C . HIS A 1 102 ? 24.411 5.126 11.870 1.00 45.78 102 HIS A C 1
ATOM 808 O O . HIS A 1 102 ? 23.644 5.059 10.908 1.00 45.78 102 HIS A O 1
ATOM 814 N N . LYS A 1 103 ? 24.737 6.282 12.454 1.00 48.19 103 LYS A N 1
ATOM 815 C CA . LYS A 1 103 ? 24.503 7.583 11.829 1.00 48.19 103 LYS A CA 1
ATOM 816 C C . LYS A 1 103 ? 25.409 7.713 10.599 1.00 48.19 103 LYS A C 1
ATOM 818 O O . LYS A 1 103 ? 26.362 8.484 10.612 1.00 48.19 103 LYS A O 1
ATOM 823 N N . ASN A 1 104 ? 25.127 6.961 9.541 1.00 47.25 104 ASN A N 1
ATOM 824 C CA . ASN A 1 104 ? 25.651 7.278 8.224 1.00 47.25 104 ASN A CA 1
ATOM 825 C C . ASN A 1 104 ? 24.731 8.332 7.619 1.00 47.25 104 ASN A C 1
ATOM 827 O O . ASN A 1 104 ? 23.636 8.050 7.139 1.00 47.25 104 ASN A O 1
ATOM 831 N N . SER A 1 105 ? 25.192 9.576 7.695 1.00 51.62 105 SER A N 1
ATOM 832 C CA . SER A 1 105 ? 24.691 10.677 6.884 1.00 51.62 105 SER A CA 1
ATOM 833 C C . SER A 1 105 ? 24.876 10.288 5.408 1.00 51.62 105 SER A C 1
ATOM 835 O O . SER A 1 105 ? 25.986 10.372 4.889 1.00 51.62 105 SER A O 1
ATOM 837 N N . GLY A 1 106 ? 23.836 9.728 4.774 1.00 51.34 106 GLY A N 1
ATOM 838 C CA . GLY A 1 106 ? 23.941 9.144 3.429 1.00 51.34 106 GLY A CA 1
ATOM 839 C C . GLY A 1 106 ? 22.786 8.219 3.011 1.00 51.34 106 GLY A C 1
ATOM 840 O O . GLY A 1 106 ? 22.977 7.024 2.832 1.00 51.34 106 GLY A O 1
ATOM 841 N N . THR A 1 107 ? 21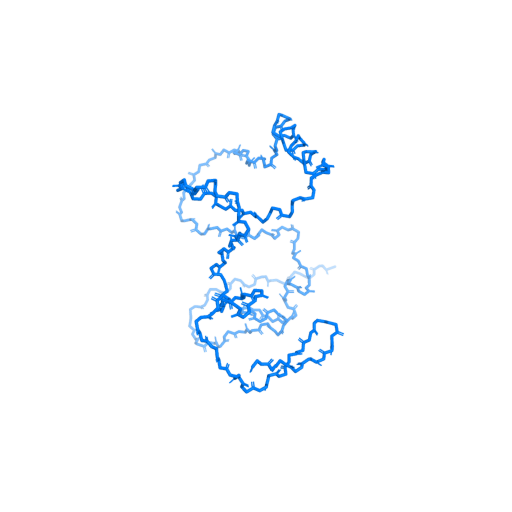.590 8.788 2.853 1.00 62.41 107 THR A N 1
ATOM 842 C CA . THR A 1 107 ? 20.674 8.555 1.710 1.00 62.41 107 THR A CA 1
ATOM 843 C C . THR A 1 107 ? 20.143 7.154 1.341 1.00 62.41 107 THR A C 1
ATOM 845 O O . THR A 1 107 ? 19.853 6.968 0.167 1.00 62.41 107 THR A O 1
ATOM 848 N N . LEU A 1 108 ? 19.905 6.203 2.255 1.00 64.38 108 LEU A N 1
ATOM 849 C CA . LEU A 1 108 ? 19.019 5.046 1.973 1.00 64.38 108 LEU A CA 1
ATOM 850 C C . LEU A 1 108 ? 18.274 4.571 3.234 1.00 64.38 108 LEU A C 1
ATOM 852 O O . LEU A 1 108 ? 18.738 3.690 3.954 1.00 64.38 108 LEU A O 1
ATOM 856 N N . SER A 1 109 ? 17.103 5.148 3.512 1.00 73.06 109 SER A N 1
ATOM 857 C CA . SER A 1 109 ? 16.184 4.606 4.519 1.00 73.06 109 SER A CA 1
ATOM 858 C C . SER A 1 109 ? 15.417 3.424 3.927 1.00 73.06 109 SER A C 1
ATOM 860 O O . SER A 1 109 ? 14.679 3.604 2.957 1.00 73.06 109 SER A O 1
ATOM 862 N N . TRP A 1 110 ? 15.561 2.234 4.505 1.00 80.94 110 TRP A N 1
ATOM 863 C CA . TRP A 1 110 ? 14.721 1.085 4.172 1.00 80.94 110 TRP A CA 1
ATOM 864 C C . TRP A 1 110 ? 13.498 1.030 5.090 1.00 80.94 110 TRP A C 1
ATOM 866 O O . TRP A 1 110 ? 13.542 1.452 6.246 1.00 80.94 110 TRP A O 1
ATOM 876 N N . ILE A 1 111 ? 12.395 0.511 4.558 1.00 83.62 111 ILE A N 1
ATOM 877 C CA . ILE A 1 111 ? 11.190 0.181 5.317 1.00 83.62 111 ILE A CA 1
ATOM 878 C C . ILE A 1 111 ? 11.047 -1.332 5.246 1.00 83.62 111 ILE A C 1
ATOM 880 O O . ILE A 1 111 ? 11.076 -1.900 4.157 1.00 83.62 111 ILE A O 1
ATOM 884 N N . LEU A 1 112 ? 10.913 -1.977 6.402 1.00 87.94 112 LEU A N 1
ATOM 885 C CA . LEU A 1 112 ? 10.615 -3.401 6.472 1.00 87.94 112 LEU A CA 1
ATOM 886 C C . LEU A 1 112 ? 9.125 -3.585 6.725 1.00 87.94 112 LEU A C 1
ATOM 888 O O . LEU A 1 112 ? 8.614 -3.186 7.770 1.00 8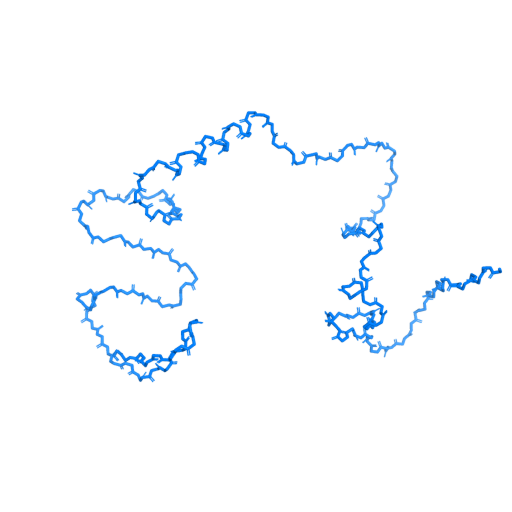7.94 112 LEU A O 1
ATOM 892 N N . ASP A 1 113 ? 8.458 -4.202 5.758 1.00 88.31 113 ASP A N 1
ATOM 893 C CA . ASP A 1 113 ? 7.048 -4.561 5.816 1.00 88.31 113 ASP A CA 1
ATOM 894 C C . ASP A 1 113 ? 6.925 -6.082 5.701 1.00 88.31 113 ASP A C 1
ATOM 896 O O . ASP A 1 113 ? 7.195 -6.663 4.652 1.00 88.31 113 ASP A O 1
ATOM 900 N N . THR A 1 114 ? 6.533 -6.740 6.793 1.00 90.00 114 THR A N 1
ATOM 901 C CA . THR A 1 114 ? 6.344 -8.198 6.816 1.00 90.00 114 THR A CA 1
ATOM 902 C C . THR A 1 114 ? 5.103 -8.652 6.043 1.00 90.00 114 THR A C 1
ATOM 904 O O . THR A 1 114 ? 4.938 -9.852 5.827 1.00 90.00 114 THR A O 1
ATOM 907 N N . GLY A 1 115 ? 4.232 -7.726 5.627 1.00 93.94 115 GLY A N 1
ATOM 908 C CA . GLY A 1 115 ? 3.089 -7.993 4.756 1.00 93.94 115 GLY A CA 1
ATOM 909 C C . GLY A 1 115 ? 3.408 -7.904 3.261 1.00 93.94 115 GLY A C 1
ATOM 910 O O . GLY A 1 115 ? 2.596 -8.349 2.446 1.00 93.94 115 GLY A O 1
ATOM 911 N N . ALA A 1 116 ? 4.568 -7.360 2.879 1.00 91.25 116 ALA A N 1
ATOM 912 C CA . ALA A 1 116 ? 4.975 -7.265 1.483 1.00 91.25 116 ALA A CA 1
ATOM 913 C C . ALA A 1 116 ? 5.450 -8.630 0.959 1.00 91.25 116 ALA A C 1
ATOM 915 O O . ALA A 1 116 ? 6.286 -9.294 1.567 1.00 91.25 116 ALA A O 1
ATOM 916 N N . THR A 1 117 ? 4.915 -9.054 -0.189 1.00 91.06 117 THR A N 1
ATOM 917 C CA . THR A 1 117 ? 5.345 -10.299 -0.858 1.00 91.06 117 THR A CA 1
ATOM 918 C C . THR A 1 117 ? 6.574 -10.083 -1.743 1.00 91.06 117 THR A C 1
ATOM 920 O O . THR A 1 117 ? 7.349 -11.011 -1.955 1.00 91.06 117 THR A O 1
ATOM 923 N N . ASP A 1 118 ? 6.786 -8.851 -2.207 1.00 85.62 118 ASP A N 1
ATOM 924 C CA . ASP A 1 118 ? 7.848 -8.486 -3.138 1.00 85.62 118 ASP A CA 1
ATOM 925 C C . ASP A 1 118 ? 8.583 -7.227 -2.671 1.00 85.62 118 ASP A C 1
ATOM 927 O O . ASP A 1 118 ? 8.016 -6.354 -2.008 1.00 85.62 118 ASP A O 1
ATOM 931 N N . HIS A 1 119 ? 9.858 -7.124 -3.046 1.00 84.69 119 HIS A N 1
ATOM 932 C CA . HIS A 1 119 ? 10.681 -5.954 -2.754 1.00 84.69 119 HIS A CA 1
ATOM 933 C C . HIS A 1 119 ? 10.431 -4.868 -3.801 1.00 84.69 119 HIS A C 1
ATOM 935 O O . HIS A 1 119 ? 10.456 -5.131 -5.003 1.00 84.69 119 HIS A O 1
ATOM 941 N N . VAL A 1 120 ? 10.249 -3.628 -3.347 1.00 85.56 120 VAL A N 1
ATOM 942 C CA . VAL A 1 120 ? 10.102 -2.457 -4.219 1.00 85.56 120 VAL A CA 1
ATOM 943 C C . VAL A 1 120 ? 11.325 -1.572 -4.050 1.00 85.56 120 VAL A C 1
ATOM 945 O O . VAL A 1 120 ? 11.708 -1.234 -2.932 1.00 85.56 120 VAL A O 1
ATOM 948 N N . CYS A 1 121 ? 11.935 -1.184 -5.165 1.00 84.94 121 CYS A N 1
ATOM 949 C CA . CYS A 1 121 ? 13.103 -0.319 -5.174 1.00 84.94 121 CYS A CA 1
ATOM 950 C C . CYS A 1 121 ? 12.886 0.852 -6.132 1.00 84.94 121 CYS A C 1
ATOM 952 O O . CYS A 1 121 ? 12.311 0.692 -7.206 1.00 84.94 121 CYS A O 1
ATOM 954 N N . GLN A 1 122 ? 13.366 2.031 -5.740 1.00 85.19 122 GLN A N 1
ATOM 955 C CA . GLN A 1 122 ? 13.174 3.272 -6.491 1.00 85.19 122 GLN A CA 1
ATOM 956 C C . GLN A 1 122 ? 14.074 3.381 -7.733 1.00 85.19 122 GLN A C 1
ATOM 958 O O . GLN A 1 122 ? 13.801 4.195 -8.613 1.00 85.19 122 GLN A O 1
ATOM 963 N N . SER A 1 123 ? 15.159 2.603 -7.814 1.00 85.44 123 SER A N 1
ATOM 964 C CA . SER A 1 123 ? 16.105 2.675 -8.932 1.00 85.44 123 SER A CA 1
ATOM 965 C C . SER A 1 123 ? 16.654 1.309 -9.318 1.00 85.44 123 SER A C 1
ATOM 967 O O . SER A 1 123 ? 17.059 0.524 -8.461 1.00 85.44 123 SER A O 1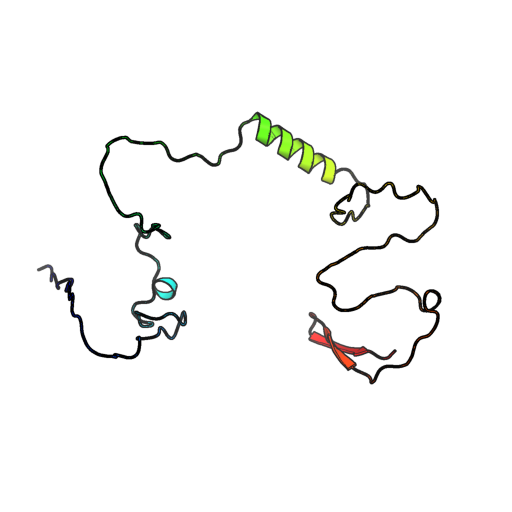
ATOM 969 N N . LEU A 1 124 ? 16.756 1.075 -10.629 1.00 86.75 124 LEU A N 1
ATOM 970 C CA . LEU A 1 124 ? 17.404 -0.109 -11.198 1.00 86.75 124 LEU A CA 1
ATOM 971 C C . LEU A 1 124 ? 18.909 -0.170 -10.887 1.00 86.75 124 LEU A C 1
ATOM 973 O O . LEU A 1 124 ? 19.487 -1.249 -10.899 1.00 86.75 124 LEU A O 1
ATOM 977 N N . THR A 1 125 ? 19.543 0.960 -10.554 1.00 89.06 125 THR A N 1
ATOM 978 C CA . THR A 1 125 ? 20.978 1.024 -10.210 1.00 89.06 125 THR A CA 1
ATOM 979 C C . THR A 1 125 ? 21.341 0.265 -8.936 1.00 89.06 125 THR A C 1
ATOM 981 O O . THR A 1 125 ? 22.519 0.043 -8.686 1.00 89.06 125 THR A O 1
ATOM 984 N N . TYR A 1 126 ? 20.352 -0.084 -8.109 1.00 85.19 126 TYR A N 1
ATOM 985 C CA . TYR A 1 126 ? 20.553 -0.866 -6.889 1.00 85.19 126 TYR A CA 1
ATOM 986 C C . TYR A 1 126 ? 20.459 -2.381 -7.118 1.00 85.19 126 TYR A C 1
ATOM 988 O O . TYR A 1 126 ? 20.556 -3.137 -6.156 1.00 85.19 126 TYR A O 1
ATOM 996 N N . PHE A 1 127 ? 20.250 -2.828 -8.358 1.00 87.31 127 PHE A N 1
ATOM 997 C CA . PHE A 1 127 ? 20.192 -4.244 -8.705 1.00 87.31 127 PHE A CA 1
ATOM 998 C C . PHE A 1 127 ? 21.458 -4.661 -9.451 1.00 87.31 127 PHE A C 1
ATOM 1000 O O . PHE A 1 127 ? 21.873 -3.989 -10.393 1.00 87.31 127 PHE A O 1
ATOM 1007 N N . ASP A 1 128 ? 22.011 -5.818 -9.090 1.00 91.38 128 ASP A N 1
ATOM 1008 C CA . ASP A 1 128 ? 23.116 -6.431 -9.837 1.00 91.38 128 ASP A CA 1
ATOM 1009 C C . ASP A 1 128 ? 22.653 -6.955 -11.207 1.00 91.38 128 ASP A C 1
ATOM 1011 O O . ASP A 1 128 ? 23.402 -6.948 -12.183 1.00 91.38 128 ASP A O 1
ATOM 1015 N N . ALA A 1 129 ? 21.398 -7.404 -11.290 1.00 90.25 129 ALA A N 1
ATOM 1016 C CA . ALA A 1 129 ? 20.755 -7.850 -12.517 1.00 90.25 129 ALA A CA 1
ATOM 1017 C C . ALA A 1 129 ? 19.230 -7.705 -12.415 1.00 90.25 129 ALA A C 1
ATOM 1019 O O . ALA A 1 129 ? 18.650 -7.825 -11.336 1.00 90.25 129 ALA A O 1
ATOM 1020 N N . PHE A 1 130 ? 18.572 -7.500 -13.555 1.00 89.62 130 PHE A N 1
ATOM 1021 C CA . PHE A 1 130 ? 17.115 -7.498 -13.679 1.00 89.62 130 PHE A CA 1
ATOM 1022 C C . PHE A 1 130 ? 16.702 -8.112 -15.021 1.00 89.62 130 PHE A C 1
ATOM 1024 O O . PHE A 1 130 ? 17.480 -8.131 -15.976 1.00 89.62 130 PHE A O 1
ATOM 1031 N N . THR A 1 131 ? 15.480 -8.639 -15.097 1.00 88.19 131 THR A N 1
ATOM 1032 C CA . THR A 1 131 ? 14.923 -9.216 -16.329 1.00 88.19 131 THR A CA 1
ATOM 1033 C C . THR A 1 131 ? 13.491 -8.766 -16.520 1.00 88.19 131 THR A C 1
ATOM 1035 O O . THR A 1 131 ? 12.790 -8.486 -15.546 1.00 88.19 131 THR A O 1
ATOM 1038 N N . ALA A 1 132 ? 13.073 -8.713 -17.781 1.00 89.38 132 ALA A N 1
ATOM 1039 C CA . ALA A 1 132 ? 11.749 -8.243 -18.110 1.00 89.38 132 ALA A CA 1
ATOM 1040 C C . ALA A 1 132 ? 10.658 -9.260 -17.741 1.00 89.38 132 ALA A C 1
ATOM 1042 O O . ALA A 1 132 ? 10.771 -10.457 -18.026 1.00 89.38 132 ALA A O 1
ATOM 1043 N N . ILE A 1 133 ? 9.572 -8.776 -17.149 1.00 89.31 133 ILE A N 1
ATOM 1044 C CA . ILE A 1 133 ? 8.357 -9.534 -16.889 1.00 89.31 133 ILE A CA 1
ATOM 1045 C C . ILE A 1 133 ? 7.468 -9.589 -18.130 1.00 89.31 133 ILE A C 1
ATOM 1047 O O . ILE A 1 133 ? 7.505 -8.752 -19.036 1.00 89.31 133 ILE A O 1
ATOM 1051 N N . ARG A 1 134 ? 6.560 -10.565 -18.135 1.00 92.81 134 ARG A N 1
ATOM 1052 C CA . ARG A 1 134 ? 5.415 -10.518 -19.046 1.00 92.81 134 ARG A CA 1
ATOM 1053 C C . ARG A 1 134 ? 4.511 -9.355 -18.633 1.00 92.81 134 ARG A C 1
ATOM 1055 O O . ARG A 1 134 ? 4.246 -9.241 -17.441 1.00 92.81 134 ARG A O 1
ATOM 1062 N N . PRO A 1 135 ? 4.012 -8.531 -19.571 1.00 95.00 135 PRO A N 1
ATOM 1063 C CA . PRO A 1 135 ? 3.166 -7.398 -19.223 1.00 95.00 135 PRO A CA 1
ATOM 1064 C C . PRO A 1 135 ? 1.944 -7.804 -18.392 1.00 95.00 135 PRO A C 1
ATOM 1066 O O . PRO A 1 135 ? 1.220 -8.726 -18.770 1.00 95.00 135 PRO A O 1
ATOM 1069 N N . ILE A 1 136 ? 1.696 -7.090 -17.293 1.00 94.19 136 ILE A N 1
ATOM 1070 C CA . ILE A 1 136 ? 0.574 -7.347 -16.3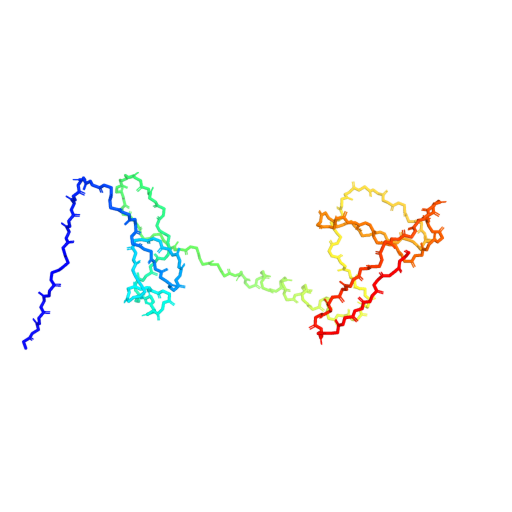77 1.00 94.19 136 ILE A CA 1
ATOM 1071 C C . ILE A 1 136 ? -0.376 -6.152 -16.411 1.00 94.19 136 ILE A C 1
ATOM 1073 O O . ILE A 1 136 ? 0.048 -5.009 -16.252 1.00 94.19 136 ILE A O 1
ATOM 1077 N N . GLN A 1 137 ? -1.670 -6.401 -16.609 1.00 96.94 137 GLN A N 1
ATOM 1078 C CA . GLN A 1 137 ? -2.693 -5.363 -16.475 1.00 96.94 137 GLN A CA 1
ATOM 1079 C C . GLN A 1 137 ? -3.081 -5.192 -15.008 1.00 96.94 137 GLN A C 1
ATOM 1081 O O . GLN A 1 137 ? -3.507 -6.141 -14.355 1.00 96.94 137 GLN A O 1
ATOM 1086 N N . ILE A 1 138 ? -2.970 -3.965 -14.508 1.00 95.19 138 ILE A N 1
ATOM 1087 C CA . ILE A 1 138 ? -3.283 -3.596 -13.130 1.00 95.19 138 ILE A CA 1
ATOM 1088 C C . ILE A 1 138 ? -4.434 -2.596 -13.160 1.00 95.19 138 ILE A C 1
ATOM 1090 O O . ILE A 1 138 ? -4.334 -1.545 -13.793 1.00 95.19 138 ILE A O 1
ATOM 1094 N N . LYS A 1 139 ? -5.533 -2.913 -12.471 1.00 97.12 139 LYS A N 1
ATOM 1095 C CA . LYS A 1 139 ? -6.661 -1.995 -12.291 1.00 97.12 139 LYS A CA 1
ATOM 1096 C C . LYS A 1 139 ? -6.448 -1.164 -11.029 1.00 97.12 139 LYS A C 1
ATOM 1098 O O . LYS A 1 139 ? -6.310 -1.718 -9.942 1.00 97.12 139 LYS A O 1
ATOM 1103 N N . LEU A 1 140 ? -6.430 0.153 -11.179 1.00 96.31 140 LEU A N 1
ATOM 1104 C CA . LEU A 1 140 ? -6.240 1.099 -10.086 1.00 96.31 140 LEU A CA 1
ATOM 1105 C C . LEU A 1 140 ? -7.577 1.425 -9.388 1.00 96.31 140 LEU A C 1
ATOM 1107 O O . LEU A 1 140 ? -8.644 1.243 -9.983 1.00 96.31 140 LEU A O 1
ATOM 1111 N N . PRO A 1 141 ? -7.556 1.948 -8.144 1.00 96.06 141 PRO A N 1
ATOM 1112 C CA . PRO A 1 141 ? -8.775 2.284 -7.396 1.00 96.06 141 PRO A CA 1
ATOM 1113 C C . PRO A 1 141 ? -9.670 3.328 -8.074 1.00 96.06 141 PRO A C 1
ATOM 1115 O O . PRO A 1 141 ? -10.882 3.317 -7.889 1.00 96.06 141 PRO A O 1
ATOM 1118 N N . ASN A 1 142 ? -9.091 4.205 -8.898 1.00 95.81 142 ASN A N 1
ATOM 1119 C CA . ASN A 1 142 ? -9.835 5.176 -9.705 1.00 95.81 142 ASN A CA 1
ATOM 1120 C C . ASN A 1 142 ? -10.528 4.546 -10.935 1.00 95.81 142 ASN A C 1
ATOM 1122 O O . ASN A 1 142 ? -11.135 5.257 -11.730 1.00 95.81 142 ASN A O 1
ATOM 1126 N N . GLY A 1 143 ? -10.416 3.226 -11.116 1.00 95.75 143 GLY A N 1
ATOM 1127 C CA . GLY A 1 143 ? -11.012 2.472 -12.214 1.00 95.75 143 GLY A CA 1
ATOM 1128 C C . GLY A 1 143 ? -10.158 2.386 -13.479 1.00 95.75 143 GLY A C 1
ATOM 1129 O O . GLY A 1 143 ? -10.508 1.601 -14.363 1.00 95.75 143 GLY A O 1
ATOM 1130 N N . SER A 1 144 ? -9.049 3.128 -13.578 1.00 97.44 144 SER A N 1
ATOM 1131 C CA . SER A 1 144 ? -8.158 3.045 -14.736 1.00 97.44 144 SER A CA 1
ATOM 1132 C C . SER A 1 144 ? -7.369 1.734 -14.747 1.00 97.44 144 SER A C 1
ATOM 1134 O O . SER A 1 144 ? -7.209 1.068 -13.722 1.00 97.44 144 SER A O 1
ATOM 1136 N N . VAL A 1 145 ? -6.887 1.344 -15.927 1.00 97.38 145 VAL A N 1
ATOM 1137 C CA . VAL A 1 145 ? -6.048 0.156 -16.103 1.00 97.38 145 VAL A CA 1
ATOM 1138 C C . VAL A 1 145 ? -4.696 0.595 -16.636 1.00 97.38 145 VAL A C 1
ATOM 1140 O O . VAL A 1 145 ? -4.618 1.265 -17.665 1.00 97.38 145 VAL A O 1
ATOM 1143 N N . VAL A 1 146 ? -3.635 0.204 -15.939 1.00 96.19 146 VAL A N 1
ATOM 1144 C CA . VAL A 1 146 ? -2.251 0.420 -16.360 1.00 96.19 146 VAL A CA 1
ATOM 1145 C C . VAL A 1 146 ? -1.621 -0.910 -16.741 1.00 96.19 146 VAL A C 1
ATOM 1147 O O . VAL A 1 146 ? -1.945 -1.953 -16.177 1.00 96.19 146 VAL A O 1
ATOM 1150 N N . LEU A 1 147 ? -0.731 -0.882 -17.727 1.00 95.50 147 LEU A N 1
ATOM 1151 C CA . LEU A 1 147 ? 0.024 -2.054 -18.146 1.00 95.50 147 LEU A CA 1
ATOM 1152 C C . LEU A 1 147 ? 1.428 -1.956 -17.549 1.00 95.50 147 LEU A C 1
ATOM 1154 O O . LEU A 1 147 ? 2.237 -1.155 -18.014 1.00 95.50 147 LEU A O 1
ATOM 1158 N N . ALA A 1 148 ? 1.707 -2.756 -16.527 1.00 90.62 148 ALA A N 1
ATOM 1159 C CA . ALA A 1 148 ? 3.038 -2.864 -15.955 1.00 90.62 148 ALA A CA 1
ATOM 1160 C C . ALA A 1 148 ? 3.930 -3.678 -16.892 1.00 90.62 148 ALA A C 1
ATOM 1162 O O . ALA A 1 148 ? 3.593 -4.799 -17.277 1.00 90.62 148 ALA A O 1
ATOM 1163 N N . LYS A 1 149 ? 5.059 -3.082 -17.263 1.00 84.06 149 LYS A N 1
ATOM 1164 C CA . LYS A 1 149 ? 6.149 -3.715 -17.996 1.00 84.06 149 LYS A CA 1
ATOM 1165 C C . LYS A 1 149 ? 7.421 -3.360 -17.241 1.00 84.06 149 LYS A C 1
ATOM 1167 O O . LYS A 1 149 ? 7.647 -2.178 -16.992 1.00 84.06 149 LYS A O 1
ATOM 1172 N N . PHE A 1 150 ? 8.209 -4.355 -16.888 1.00 73.19 150 PHE A N 1
ATOM 1173 C CA . PHE A 1 150 ? 9.619 -4.203 -16.534 1.00 73.19 150 PHE A CA 1
ATOM 1174 C C . PHE A 1 150 ? 10.357 -5.181 -17.427 1.00 73.19 150 PHE A C 1
ATOM 1176 O O . PHE A 1 150 ? 9.695 -6.188 -17.762 1.00 73.19 150 PHE A O 1
#

Secondary structure (DSSP, 8-state):
----------------PPPPB-TTT--BT--GGG-HHHH---TT--S----------------------HHHHHHHHHHHHHHSS------------S-------SS------TT-SS---S-GGG-S---PPPPEEEE-TTS-EEEE--

Sequence (150 aa):
MTGSNMRGRGNSRGGSVKPKICTFCCRERHTEDTCYFKHDFPPDFVFNKPRNVNAKVNNPTQAPSYSFSPEQYAQITALLNKLNTNQEHHSANQIHGETQMHKNSGTLSWILDTGATDHVCQSLTYFDAFTAIRPIQIKLPNGSVVLAKF

pLDDT: mean 71.53, std 20.57, range [30.52, 97.44]

InterPro domains:
  IPR054722 Retrovirus-related Pol polyprotein from transposon TNT 1-94-like, beta-barrel domain [PF22936] (110-148)

Foldseek 3Di:
DDDDDDPDPDPDDDDDDPFAAAPPPRDTDDYVVPDCVNVPDPPPDDDDDDPDDDDDDDDPDDDDDPDDDPVRVVVVVVVVVVVVPDDPDPDDPDPPPPDDDDPPPDDDDDDDDPPDPDDDDPDPVPDPDDDWDDWDWDQDPVRDIDTDID